Protein AF-A0AAN6MUT6-F1 (afdb_monomer_lite)

Organism: NCBI:txid303347

Secondary structure (DSSP, 8-state):
-EEEEEETTEEEEEEEPPPP----BTTB---PPP------SS--S--PPPGGGEEEEEEE--GGGHHHHHHHHHTT---TTT-EEEEEEEPP-PPPP-----EEPTT--GGGTHHHHHTTT-SS--TTEEPPP---

Foldseek 3Di:
DKDFDDDPNHTQDIDDDDDLDPDADVPHDDPDDDDDDDDGPDPPPDPDDPPVQKAQLAWAFPPVCGVLQRQCSVQRNRDPDGIGRPDIDGHDPAAAFPVFAWDFDPPDDPVVVSLRVQRGHDPDRPPRTDGPDPDD

Radius of gyration: 25.27 Å; chains: 1; bounding box: 51×37×73 Å

Sequence (136 aa):
MTVTVSRRGASVVSLTGMKISTACVNGLENWNAWVSFKNTSGAASATATSMDDLVCTNGTSITTFSGLCAFTCNFGYCTLGAYICTRMGKQVTKPKSLNIDRYPAAGLNDNYDGCVHSTATSVTAPTACARPSRRP

Structure (mmCIF, N/CA/C/O backbone):
data_AF-A0AAN6MUT6-F1
#
_entry.id   AF-A0AAN6MUT6-F1
#
loop_
_atom_site.group_PDB
_atom_site.id
_atom_site.type_symbol
_atom_site.label_atom_id
_atom_site.label_alt_id
_atom_site.label_comp_id
_atom_site.label_asym_id
_atom_site.label_entity_id
_atom_site.label_seq_id
_atom_site.pdbx_PDB_ins_code
_atom_site.Cartn_x
_atom_site.Cartn_y
_atom_site.Cartn_z
_atom_site.occupancy
_atom_site.B_iso_or_equiv
_atom_site.auth_seq_id
_atom_site.auth_comp_id
_atom_site.auth_asym_id
_atom_site.auth_atom_id
_atom_site.pdbx_PDB_model_num
ATOM 1 N N . MET A 1 1 ? -15.721 3.230 29.124 1.00 75.69 1 MET A N 1
ATOM 2 C CA . MET A 1 1 ? -14.518 3.460 28.292 1.00 75.69 1 MET A CA 1
ATOM 3 C C . MET A 1 1 ? -14.884 4.475 27.228 1.00 75.69 1 MET A C 1
ATOM 5 O O . MET A 1 1 ? -15.960 4.341 26.665 1.00 75.69 1 MET A O 1
ATOM 9 N N . THR A 1 2 ? -14.049 5.476 26.963 1.00 88.00 2 THR A N 1
ATOM 10 C CA . THR A 1 2 ? -14.311 6.470 25.909 1.00 88.00 2 THR A CA 1
ATOM 11 C C . THR A 1 2 ? -13.205 6.393 24.874 1.00 88.00 2 THR A C 1
ATOM 13 O O . THR A 1 2 ? -12.030 6.405 25.227 1.00 88.00 2 THR A O 1
ATOM 16 N N . VAL A 1 3 ? -13.592 6.293 23.606 1.00 87.44 3 VAL A N 1
ATOM 17 C CA . VAL A 1 3 ? -12.685 6.318 22.462 1.00 87.44 3 VAL A CA 1
ATOM 18 C C . VAL A 1 3 ? -12.819 7.681 21.804 1.00 87.44 3 VAL A C 1
ATOM 20 O O . VAL A 1 3 ? -13.913 8.090 21.413 1.00 87.44 3 VAL A O 1
ATOM 23 N N . THR A 1 4 ? -11.700 8.389 21.695 1.00 89.88 4 THR A N 1
ATOM 24 C CA . THR A 1 4 ? -11.640 9.709 21.069 1.00 89.88 4 THR A CA 1
ATOM 25 C C . THR A 1 4 ? -10.629 9.676 19.937 1.00 89.88 4 THR A C 1
ATOM 27 O O . THR A 1 4 ? -9.476 9.305 20.139 1.00 89.88 4 THR A O 1
ATOM 30 N N . VAL A 1 5 ? -11.064 10.093 18.752 1.00 87.06 5 VAL A N 1
ATOM 31 C CA . VAL A 1 5 ? -10.204 10.298 17.589 1.00 87.06 5 VAL A CA 1
ATOM 32 C C . VAL A 1 5 ? -9.934 11.792 17.472 1.00 87.06 5 VAL A C 1
ATOM 34 O O . VAL A 1 5 ? -10.869 12.592 17.393 1.00 87.06 5 VAL A O 1
ATOM 37 N N . SER A 1 6 ? -8.659 12.175 17.454 1.00 87.69 6 SER A N 1
ATOM 38 C CA . SER A 1 6 ? -8.228 13.562 17.295 1.00 87.69 6 SER A CA 1
ATOM 39 C C . SER A 1 6 ? -7.449 13.766 15.995 1.00 87.69 6 SER A C 1
ATOM 41 O O . SER A 1 6 ? -6.784 12.866 15.484 1.00 87.69 6 SER A O 1
ATOM 43 N N . ARG A 1 7 ? -7.539 14.973 15.433 1.00 80.44 7 ARG A N 1
ATOM 44 C CA . ARG A 1 7 ? -6.782 15.407 14.254 1.00 80.44 7 ARG A CA 1
ATOM 45 C C . ARG A 1 7 ? -6.296 16.825 14.500 1.00 80.44 7 ARG A C 1
ATOM 47 O O . ARG A 1 7 ? -7.094 17.702 14.810 1.00 80.44 7 ARG A O 1
ATOM 54 N N . ARG A 1 8 ? -4.985 17.052 14.351 1.00 82.81 8 ARG A N 1
ATOM 55 C CA . ARG A 1 8 ? -4.338 18.356 14.621 1.00 82.81 8 ARG A CA 1
ATOM 56 C C . ARG A 1 8 ? -4.652 18.902 16.026 1.00 82.81 8 ARG A C 1
ATOM 58 O O . ARG A 1 8 ? -4.896 20.088 16.190 1.00 82.81 8 ARG A O 1
ATOM 65 N N . GLY A 1 9 ? -4.704 18.021 17.025 1.00 82.00 9 GLY A N 1
ATOM 66 C CA . GLY A 1 9 ? -4.999 18.392 18.414 1.00 82.00 9 GLY A CA 1
ATOM 67 C C . GLY A 1 9 ? -6.479 18.653 18.728 1.00 82.00 9 GLY A C 1
ATOM 68 O O . GLY A 1 9 ? -6.831 18.715 19.899 1.00 82.00 9 GLY A O 1
ATOM 69 N N . ALA A 1 10 ? -7.363 18.730 17.727 1.00 81.19 10 ALA A N 1
ATOM 70 C CA . ALA A 1 10 ? -8.804 18.851 17.935 1.00 81.19 10 ALA A CA 1
ATOM 71 C C . ALA A 1 10 ? -9.477 17.471 17.979 1.00 81.19 10 ALA A C 1
ATOM 73 O O . ALA A 1 10 ? -9.160 16.591 17.174 1.00 81.19 10 ALA A O 1
ATOM 74 N N . SER A 1 11 ? -10.424 17.278 18.901 1.00 84.81 11 SER A N 1
ATOM 75 C CA . SER A 1 11 ? -11.274 16.082 18.939 1.00 84.81 11 SER A CA 1
ATOM 76 C C . SER A 1 11 ? -12.230 16.092 17.744 1.00 84.81 11 SER A C 1
ATOM 78 O O . SER A 1 11 ? -13.028 17.014 17.595 1.00 84.81 11 SER A O 1
ATOM 80 N N . VAL A 1 12 ? -12.125 15.087 16.873 1.00 86.06 12 VAL A N 1
ATOM 81 C CA . VAL A 1 12 ? -12.919 14.968 15.636 1.00 86.06 12 VAL A CA 1
ATOM 82 C C . VAL A 1 12 ? -14.191 14.173 15.885 1.00 86.06 12 VAL A C 1
ATOM 84 O O . VAL A 1 12 ? -15.257 14.496 15.361 1.00 86.06 12 VAL A O 1
ATOM 87 N N . VAL A 1 13 ? -14.071 13.117 16.686 1.00 89.06 13 VAL A N 1
ATOM 88 C CA . VAL A 1 13 ? -15.187 12.300 17.137 1.00 89.06 13 VAL A CA 1
ATOM 89 C C . VAL A 1 13 ? -14.822 11.656 18.468 1.00 89.06 13 VAL A C 1
ATOM 91 O O . VAL A 1 13 ? -13.708 11.178 18.665 1.00 89.06 13 VAL A O 1
ATOM 94 N N . SER A 1 14 ? -15.770 11.654 19.397 1.00 89.94 14 SER A N 1
ATOM 95 C CA . SER A 1 14 ? -15.643 10.963 20.676 1.00 89.94 14 SER A CA 1
ATOM 96 C C . SER A 1 14 ? -16.896 10.148 20.928 1.00 89.94 14 SER A C 1
ATOM 98 O O . SER A 1 14 ? -18.012 10.624 20.682 1.00 89.94 14 SER A O 1
ATOM 100 N N . LEU A 1 15 ? -16.706 8.917 21.376 1.00 90.12 15 LEU A N 1
ATOM 101 C CA . LEU A 1 15 ? -17.765 7.967 21.636 1.00 90.12 15 LEU A CA 1
ATOM 102 C C . LEU A 1 15 ? -17.462 7.232 22.942 1.00 90.12 15 LEU A C 1
ATOM 104 O O . LEU A 1 15 ? -16.362 6.734 23.175 1.00 90.12 15 LEU A O 1
ATOM 108 N N . THR A 1 16 ? -18.464 7.192 23.809 1.00 91.12 16 THR A N 1
ATOM 109 C CA . THR A 1 16 ? -18.390 6.513 25.097 1.00 91.12 16 THR A CA 1
ATOM 110 C C . THR A 1 16 ? -19.064 5.162 24.964 1.00 91.12 16 THR A C 1
ATOM 112 O O . THR A 1 16 ? -20.241 5.084 24.622 1.00 91.12 16 THR A O 1
ATOM 115 N N . GLY A 1 17 ? -18.303 4.105 25.222 1.00 86.12 17 GLY A N 1
ATOM 116 C CA . GLY A 1 17 ? -18.821 2.751 25.274 1.00 86.12 17 GLY A CA 1
ATOM 117 C C . GLY A 1 17 ? -19.552 2.429 26.558 1.00 86.12 17 GLY A C 1
ATOM 118 O O . GLY A 1 17 ? -19.375 3.095 27.585 1.00 86.12 17 GLY A O 1
ATOM 119 N N . MET A 1 18 ? -20.372 1.380 26.479 1.00 80.94 18 MET A N 1
ATOM 120 C CA . MET A 1 18 ? -21.081 0.846 27.636 1.00 80.94 18 MET A CA 1
ATOM 121 C C . MET A 1 18 ? -20.079 0.467 28.728 1.00 80.94 18 MET A C 1
ATOM 123 O O . MET A 1 18 ? -18.942 0.067 28.457 1.00 80.94 18 MET A O 1
ATOM 127 N N . LYS A 1 19 ? -20.485 0.630 29.987 1.00 78.62 19 LYS A N 1
ATOM 128 C CA . LYS A 1 19 ? -19.695 0.118 31.106 1.00 78.62 19 LYS A CA 1
ATOM 129 C C . LYS A 1 19 ? -19.760 -1.406 31.075 1.00 78.62 19 LYS A C 1
ATOM 131 O O . LYS A 1 19 ? -20.841 -1.964 30.905 1.00 78.62 19 LYS A O 1
ATOM 136 N N . ILE A 1 20 ? -18.610 -2.053 31.256 1.00 75.62 20 ILE A N 1
ATOM 137 C CA . ILE A 1 20 ? -18.578 -3.483 31.562 1.00 75.62 20 ILE A CA 1
ATOM 138 C C . ILE A 1 20 ? -19.333 -3.650 32.882 1.00 75.62 20 ILE A C 1
ATOM 140 O O . ILE A 1 20 ? -19.028 -2.972 33.864 1.00 75.62 20 ILE A O 1
ATOM 144 N N . SER A 1 21 ? -20.368 -4.479 32.853 1.00 76.25 21 SER A N 1
ATOM 145 C CA . SER A 1 21 ? -21.231 -4.761 33.992 1.00 76.25 21 SER A CA 1
ATOM 146 C C . SER A 1 21 ? -20.875 -6.132 34.544 1.00 76.25 21 SER A C 1
ATOM 148 O O . SER A 1 21 ? -20.681 -7.066 33.775 1.00 76.25 21 SER A O 1
ATOM 150 N N . THR A 1 22 ? -20.834 -6.257 35.866 1.00 77.62 22 THR A N 1
ATOM 151 C CA . THR A 1 22 ? -20.790 -7.553 36.559 1.00 77.62 22 THR A CA 1
ATOM 152 C C . THR A 1 22 ? -22.194 -8.095 36.850 1.00 77.62 22 THR A C 1
ATOM 154 O O . THR A 1 22 ? -22.344 -9.153 37.453 1.00 77.62 22 THR A O 1
ATOM 157 N N . ALA A 1 23 ? -23.244 -7.366 36.454 1.00 77.19 23 ALA A N 1
ATOM 158 C CA . ALA A 1 23 ? -24.619 -7.797 36.645 1.00 77.19 23 ALA A CA 1
ATOM 159 C C . ALA A 1 23 ? -24.986 -8.884 35.628 1.00 77.19 23 ALA A C 1
ATOM 161 O O . ALA A 1 23 ? -25.006 -8.639 34.421 1.00 77.19 23 ALA A O 1
ATOM 162 N N . CYS A 1 24 ? -25.328 -10.060 36.146 1.00 83.44 24 CYS A N 1
ATOM 163 C CA . CYS A 1 24 ? -25.841 -11.185 35.377 1.00 83.44 24 CYS A CA 1
ATOM 164 C C . CYS A 1 24 ? -27.370 -11.117 35.367 1.00 83.44 24 CYS A C 1
ATOM 166 O O . CYS A 1 24 ? -28.013 -11.385 36.386 1.00 83.44 24 CYS A O 1
ATOM 168 N N . VAL A 1 25 ? -27.979 -10.755 34.239 1.00 81.44 25 VAL A N 1
ATOM 169 C CA . VAL A 1 25 ? -29.446 -10.761 34.133 1.00 81.44 25 VAL A CA 1
ATOM 170 C C . VAL A 1 25 ? -29.896 -12.216 34.030 1.00 81.44 25 VAL A C 1
ATOM 172 O O . VAL A 1 25 ? -29.459 -12.934 33.135 1.00 81.44 25 VAL A O 1
ATOM 175 N N . ASN A 1 26 ? -30.735 -12.669 34.965 1.00 87.62 26 ASN A N 1
ATOM 176 C CA . ASN A 1 26 ? -31.173 -14.069 35.073 1.00 87.62 26 ASN A CA 1
ATOM 177 C C . ASN A 1 26 ? -30.014 -15.084 35.160 1.00 87.62 26 ASN A C 1
ATOM 179 O O . ASN A 1 26 ? -30.132 -16.203 34.669 1.00 87.62 26 ASN A O 1
ATOM 183 N N . GLY A 1 27 ? -28.881 -14.692 3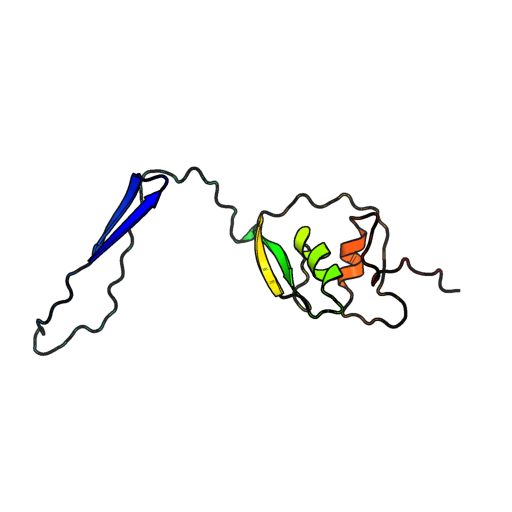5.755 1.00 87.50 27 GLY A N 1
ATOM 184 C CA . GLY A 1 27 ? -27.706 -15.562 35.881 1.00 87.50 27 GLY A CA 1
ATOM 185 C C . GLY A 1 27 ? -26.914 -15.760 34.583 1.00 87.50 27 GLY A C 1
ATOM 186 O O . GLY A 1 27 ? -26.035 -16.614 34.544 1.00 87.50 27 GLY A O 1
ATOM 187 N N . LEU A 1 28 ? -27.203 -14.981 33.534 1.00 81.25 28 LEU A N 1
ATOM 188 C CA . LEU A 1 28 ? -26.484 -15.031 32.264 1.00 81.25 28 LEU A CA 1
ATOM 189 C C . LEU A 1 28 ? -25.548 -13.830 32.120 1.00 81.25 28 LEU A C 1
ATOM 191 O O . LEU A 1 28 ? -25.958 -12.672 32.244 1.00 81.25 28 LEU A O 1
ATOM 195 N N . GLU A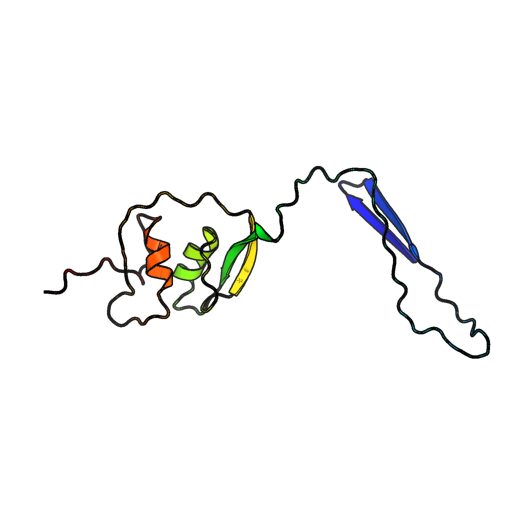 1 29 ? -24.289 -14.125 31.816 1.00 79.69 29 GLU A N 1
ATOM 196 C CA . GLU A 1 29 ? -23.278 -13.136 31.462 1.00 79.69 29 GLU A CA 1
ATOM 197 C C . GLU A 1 29 ? -23.291 -12.886 29.952 1.00 79.69 29 GLU A C 1
ATOM 199 O O . GLU A 1 29 ? -23.279 -13.815 29.142 1.00 79.69 29 GLU A O 1
ATOM 204 N N . ASN A 1 30 ? -23.310 -11.612 29.558 1.00 76.50 30 ASN A N 1
ATOM 205 C CA . ASN A 1 30 ? -23.217 -11.225 28.156 1.00 76.50 30 ASN A CA 1
ATOM 206 C C . ASN A 1 30 ? -21.746 -11.051 27.755 1.00 76.50 30 ASN A C 1
ATOM 208 O O . ASN A 1 30 ? -21.155 -9.997 27.988 1.00 76.50 30 ASN A O 1
ATOM 212 N N . TRP A 1 31 ? -21.188 -12.076 27.114 1.00 80.94 31 TRP A N 1
ATOM 213 C CA . TRP A 1 31 ? -19.826 -12.082 26.568 1.00 80.94 31 TRP A CA 1
ATOM 214 C C . TRP A 1 31 ? -19.715 -11.461 25.169 1.00 80.94 31 TRP A C 1
ATOM 216 O O . TRP A 1 31 ? -18.647 -11.499 24.555 1.00 80.94 31 TRP A O 1
ATOM 226 N N . ASN A 1 32 ? -20.799 -10.894 24.632 1.00 81.25 32 ASN A N 1
ATOM 227 C CA . ASN A 1 32 ? -20.767 -10.323 23.294 1.00 81.25 32 ASN A CA 1
ATOM 228 C C . ASN A 1 32 ? -19.899 -9.065 23.263 1.00 81.25 32 ASN A C 1
ATOM 230 O O . ASN A 1 32 ? -20.000 -8.181 24.119 1.00 81.25 32 ASN A O 1
ATOM 234 N N . ALA A 1 33 ? -19.085 -8.955 22.215 1.00 83.56 33 ALA A N 1
ATOM 235 C CA . ALA A 1 33 ? -18.328 -7.747 21.955 1.00 83.56 33 ALA A CA 1
ATOM 236 C C . ALA A 1 33 ? -19.287 -6.572 21.734 1.00 83.56 33 ALA A C 1
ATOM 238 O O . ALA A 1 33 ? -20.196 -6.625 20.903 1.00 83.56 33 ALA A O 1
ATOM 239 N N . TRP A 1 34 ? -19.065 -5.485 22.464 1.00 83.25 34 TRP A N 1
ATOM 240 C CA . TRP A 1 34 ? -19.770 -4.246 22.196 1.00 83.25 34 TRP A CA 1
ATOM 241 C C . TRP A 1 34 ? -19.153 -3.548 20.982 1.00 83.25 34 TRP A C 1
ATOM 243 O O . TRP A 1 34 ? -17.961 -3.236 20.980 1.00 83.25 34 TRP A O 1
ATOM 253 N N . VAL A 1 35 ? -19.976 -3.274 19.970 1.00 86.81 35 VAL A N 1
ATOM 254 C CA . VAL A 1 35 ? -19.580 -2.551 18.757 1.00 86.81 35 VAL A CA 1
ATOM 255 C C . VAL A 1 35 ? -20.354 -1.246 18.645 1.00 86.81 35 VAL A C 1
ATOM 257 O O . VAL A 1 35 ? -21.537 -1.169 18.973 1.00 86.81 35 VAL A O 1
ATOM 260 N N . SER A 1 36 ? -19.687 -0.199 18.173 1.00 84.19 36 SER A N 1
ATOM 261 C CA . SER A 1 36 ? -20.336 1.075 17.884 1.00 84.19 36 SER A CA 1
ATOM 262 C C . SER A 1 36 ? -19.594 1.834 16.796 1.00 84.19 36 SER A C 1
ATOM 264 O O . SER A 1 36 ? -18.411 1.600 16.547 1.00 84.19 36 SER A O 1
ATOM 266 N N . PHE A 1 37 ? -20.300 2.765 16.167 1.00 86.44 37 PHE A N 1
ATOM 267 C CA . PHE A 1 37 ? -19.743 3.684 15.191 1.00 86.44 37 PHE A CA 1
ATOM 268 C C . PHE A 1 37 ? -20.258 5.093 15.481 1.00 86.44 37 PHE A C 1
ATOM 270 O O . PHE A 1 37 ? -21.351 5.279 16.018 1.00 86.44 37 PHE A O 1
ATOM 277 N N . LYS A 1 38 ? -19.463 6.105 15.133 1.00 87.25 38 LYS A N 1
ATOM 278 C CA . LYS A 1 38 ? -19.888 7.502 15.181 1.00 87.25 38 LYS A CA 1
ATOM 279 C C . LYS A 1 38 ? -19.256 8.248 14.018 1.00 87.25 38 LYS A C 1
ATOM 281 O O . LYS A 1 38 ? -18.037 8.259 13.876 1.00 87.25 38 LYS A O 1
ATOM 286 N N . ASN A 1 39 ? -20.099 8.879 13.210 1.00 83.12 39 ASN A N 1
ATOM 287 C CA . ASN A 1 39 ? -19.660 9.733 12.115 1.00 83.12 39 ASN A CA 1
ATOM 288 C C . ASN A 1 39 ? -19.406 11.152 12.638 1.00 83.12 39 ASN A C 1
ATOM 290 O O . ASN A 1 39 ? -20.065 11.608 13.574 1.00 83.12 39 ASN A O 1
ATOM 294 N N . THR A 1 40 ? -18.454 11.855 12.034 1.00 79.88 40 THR A N 1
ATOM 295 C CA . THR A 1 40 ? -18.250 13.293 12.251 1.00 79.88 40 THR A CA 1
ATOM 296 C C . THR A 1 40 ? -18.882 14.066 11.093 1.00 79.88 40 THR A C 1
ATOM 298 O O . THR A 1 40 ? -18.857 13.601 9.956 1.00 79.88 40 THR A O 1
ATOM 301 N N . SER A 1 41 ? -19.480 15.225 11.372 1.00 69.50 41 SER A N 1
ATOM 302 C CA . SER A 1 41 ? -20.073 16.104 10.352 1.00 69.50 41 SER A CA 1
ATOM 303 C C . SER A 1 41 ? -19.024 16.917 9.590 1.00 69.50 41 SER A C 1
ATOM 305 O O . SER A 1 41 ? -19.312 17.464 8.528 1.00 69.50 41 SER A O 1
ATOM 307 N N . GLY A 1 42 ? -17.795 16.991 10.110 1.00 65.75 42 GLY A N 1
ATOM 308 C CA . GLY A 1 42 ? -16.675 17.582 9.398 1.00 65.75 42 GLY A CA 1
ATOM 309 C C . GLY A 1 42 ? -16.164 16.609 8.348 1.00 65.75 42 GLY A C 1
ATOM 310 O O . GLY A 1 42 ? -15.540 15.606 8.697 1.00 65.75 42 GLY A O 1
ATOM 311 N N . ALA A 1 43 ? -16.380 16.914 7.067 1.00 59.38 43 ALA A N 1
ATOM 312 C CA . ALA A 1 43 ? -15.678 16.219 6.000 1.00 59.38 43 ALA A CA 1
ATOM 313 C C . ALA A 1 43 ? -14.176 16.287 6.305 1.00 59.38 43 ALA A C 1
ATOM 315 O O . ALA A 1 43 ? -13.588 17.369 6.408 1.00 59.38 43 ALA A O 1
ATOM 316 N N . ALA A 1 44 ? -13.533 15.131 6.466 1.00 61.38 44 ALA A N 1
ATOM 317 C CA . ALA A 1 44 ? -12.099 15.085 6.288 1.00 61.38 44 ALA A CA 1
ATOM 318 C C . ALA A 1 44 ? -11.850 15.656 4.887 1.00 61.38 44 ALA A C 1
ATOM 320 O O . ALA A 1 44 ? -12.288 15.060 3.909 1.00 61.38 44 ALA A O 1
ATOM 321 N N . SER A 1 45 ? -11.203 16.824 4.787 1.00 59.59 45 SER A N 1
ATOM 322 C CA . SER A 1 45 ? -10.723 17.363 3.508 1.00 59.59 45 SER A CA 1
ATOM 323 C C . SER A 1 45 ? -9.559 16.492 3.039 1.00 59.59 45 SER A C 1
ATOM 325 O O . SER A 1 45 ? -8.379 16.800 3.185 1.00 59.59 45 SER A O 1
ATOM 327 N N . ALA A 1 46 ? -9.914 15.279 2.663 1.00 62.31 46 ALA A N 1
ATOM 328 C CA . ALA A 1 46 ? -9.083 14.253 2.106 1.00 62.31 46 ALA A CA 1
ATOM 329 C C . ALA A 1 46 ? -10.017 13.556 1.131 1.00 62.31 46 ALA A C 1
ATOM 331 O O . ALA A 1 46 ? -10.894 12.795 1.535 1.00 62.31 46 ALA A O 1
ATOM 332 N N . THR A 1 47 ? -9.863 13.870 -0.149 1.00 66.94 47 THR A N 1
ATOM 333 C CA . THR A 1 47 ? -10.447 13.055 -1.206 1.00 66.94 47 THR A CA 1
ATOM 334 C C . THR A 1 47 ? -9.785 11.690 -1.098 1.00 66.94 47 THR A C 1
ATOM 336 O O . THR A 1 47 ? -8.648 11.505 -1.538 1.00 66.94 47 THR A O 1
ATOM 339 N N . ALA A 1 48 ? -10.449 10.762 -0.413 1.00 68.38 48 ALA A N 1
ATOM 340 C CA . ALA A 1 48 ? -10.003 9.386 -0.367 1.00 68.38 48 ALA A CA 1
ATOM 341 C C . ALA A 1 48 ? -10.006 8.864 -1.806 1.00 68.38 48 ALA A C 1
ATOM 343 O O . ALA A 1 48 ? -10.973 9.043 -2.543 1.00 68.38 48 ALA A O 1
ATOM 344 N N . THR A 1 49 ? -8.883 8.291 -2.226 1.00 78.75 49 THR A N 1
ATOM 345 C CA . THR A 1 49 ? -8.832 7.548 -3.487 1.00 78.75 49 THR A CA 1
ATOM 346 C C . THR A 1 49 ? -9.707 6.311 -3.312 1.00 78.75 49 THR A C 1
ATOM 348 O O . THR A 1 49 ? -9.654 5.703 -2.239 1.00 78.75 49 THR A O 1
ATOM 351 N N . SER A 1 50 ? -10.532 5.977 -4.311 1.00 83.75 50 SER A N 1
ATOM 352 C CA . SER A 1 50 ? -11.323 4.745 -4.257 1.00 83.75 50 SER A CA 1
ATOM 353 C C . SER A 1 50 ? -10.386 3.569 -4.012 1.00 83.75 50 SER A C 1
ATOM 355 O O . SER A 1 50 ? -9.265 3.562 -4.521 1.00 83.75 50 SER A O 1
ATOM 357 N N . MET A 1 51 ? -10.832 2.573 -3.250 1.00 81.81 51 MET A N 1
ATOM 358 C CA . MET A 1 51 ? -10.046 1.352 -3.057 1.00 81.81 51 MET A CA 1
ATOM 359 C C . MET A 1 51 ? -9.730 0.682 -4.403 1.00 81.81 51 MET A C 1
ATOM 361 O O . MET A 1 51 ? -8.638 0.147 -4.558 1.00 81.81 51 MET A O 1
ATOM 365 N N . ASP A 1 52 ? -10.631 0.809 -5.382 1.00 85.19 52 ASP A N 1
ATOM 366 C CA . ASP A 1 52 ? -10.462 0.286 -6.745 1.00 85.19 52 ASP A CA 1
ATOM 367 C C . ASP A 1 52 ? -9.367 1.016 -7.546 1.00 85.19 52 ASP A C 1
ATOM 369 O O . ASP A 1 52 ? -8.798 0.457 -8.479 1.00 85.19 52 ASP A O 1
ATOM 373 N N . ASP A 1 53 ? -9.036 2.254 -7.162 1.00 86.31 53 ASP A N 1
ATOM 374 C CA . ASP A 1 53 ? -8.010 3.082 -7.811 1.00 86.31 53 ASP A CA 1
ATOM 375 C C . ASP A 1 53 ? -6.626 2.941 -7.146 1.00 86.31 53 ASP A C 1
ATOM 377 O O . ASP A 1 53 ? -5.644 3.571 -7.572 1.00 86.31 53 ASP A O 1
ATOM 381 N N . LEU A 1 54 ? -6.535 2.170 -6.056 1.00 89.62 54 LEU A N 1
ATOM 382 C CA . LEU A 1 54 ? -5.280 1.934 -5.358 1.00 89.62 54 LEU A CA 1
ATOM 383 C C . LEU A 1 54 ? -4.476 0.849 -6.067 1.00 89.62 54 LEU A C 1
ATOM 385 O O . LEU A 1 54 ? -4.927 -0.274 -6.270 1.00 89.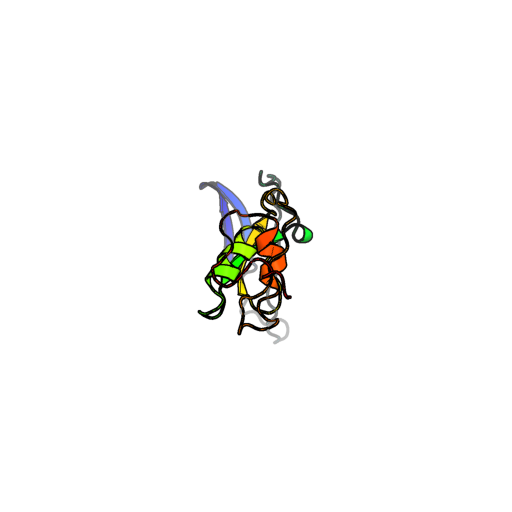62 54 LEU A O 1
ATOM 389 N N . VAL A 1 55 ? -3.221 1.169 -6.351 1.00 90.44 55 VAL A N 1
ATOM 390 C CA . VAL A 1 55 ? -2.244 0.233 -6.900 1.00 90.44 55 VAL A CA 1
ATOM 391 C C . VAL A 1 55 ? -1.100 0.035 -5.925 1.00 90.44 55 VAL A C 1
ATOM 393 O O . VAL A 1 55 ? -0.845 0.859 -5.039 1.00 90.44 55 VAL A O 1
ATOM 396 N N . CYS A 1 56 ? -0.372 -1.061 -6.103 1.00 90.31 56 CYS A N 1
ATOM 397 C CA . CYS A 1 56 ? 0.858 -1.252 -5.366 1.00 90.31 56 CYS A CA 1
ATOM 398 C C . CYS A 1 56 ? 1.910 -0.250 -5.851 1.00 90.31 56 CYS A C 1
ATOM 400 O O . CYS A 1 56 ? 2.288 -0.287 -7.017 1.00 90.31 56 CYS A O 1
ATOM 402 N N . THR A 1 57 ? 2.363 0.630 -4.955 1.00 91.12 57 THR A N 1
ATOM 403 C CA . THR A 1 57 ? 3.358 1.691 -5.223 1.00 91.12 57 THR A CA 1
ATOM 404 C C . THR A 1 57 ? 4.742 1.367 -4.662 1.00 91.12 57 THR A C 1
ATOM 406 O O . THR A 1 57 ? 5.713 2.068 -4.930 1.00 91.12 57 THR A O 1
ATOM 409 N N . ASN A 1 58 ? 4.846 0.329 -3.834 1.00 90.19 58 ASN A N 1
ATOM 410 C CA . ASN A 1 58 ? 6.110 -0.185 -3.332 1.00 90.19 58 ASN A CA 1
ATOM 411 C C . ASN A 1 58 ? 5.950 -1.671 -3.031 1.00 90.19 58 ASN A C 1
ATOM 413 O O . ASN A 1 58 ? 4.931 -2.085 -2.472 1.00 90.19 58 ASN A O 1
ATOM 417 N N . GLY A 1 59 ? 6.952 -2.454 -3.401 1.00 88.88 59 GLY A N 1
ATOM 418 C CA . GLY A 1 59 ? 6.955 -3.884 -3.181 1.00 88.88 59 GLY A CA 1
ATOM 419 C C . GLY A 1 59 ? 8.361 -4.405 -2.960 1.00 88.88 59 GLY A C 1
ATOM 420 O O . GLY A 1 59 ? 9.353 -3.732 -3.241 1.00 88.88 59 GLY A O 1
ATOM 421 N N . THR A 1 60 ? 8.419 -5.620 -2.439 1.00 89.62 60 THR A N 1
ATOM 422 C CA . THR A 1 60 ? 9.646 -6.386 -2.271 1.00 89.62 60 THR A CA 1
ATOM 423 C C . THR A 1 60 ? 9.527 -7.737 -2.963 1.00 89.62 60 THR A C 1
ATOM 425 O O . THR A 1 60 ? 8.433 -8.213 -3.263 1.00 89.62 60 THR A O 1
ATOM 428 N N . SER A 1 61 ? 10.668 -8.357 -3.218 1.00 86.81 61 SER A N 1
ATOM 429 C CA . SER A 1 61 ? 10.775 -9.664 -3.851 1.00 86.81 61 SER A CA 1
ATOM 430 C C . SER A 1 61 ? 12.013 -10.385 -3.335 1.00 86.81 61 SER A C 1
ATOM 432 O O . SER A 1 61 ? 12.863 -9.777 -2.678 1.00 86.81 61 SER A O 1
ATOM 434 N N . ILE A 1 62 ? 12.159 -11.664 -3.682 1.00 84.12 62 ILE A N 1
ATOM 435 C CA . ILE A 1 62 ? 13.431 -12.368 -3.507 1.00 84.12 62 ILE A CA 1
ATOM 436 C C . ILE A 1 62 ? 14.564 -11.591 -4.205 1.00 84.12 62 ILE A C 1
ATOM 438 O O . ILE A 1 62 ? 14.344 -10.874 -5.187 1.00 84.12 62 ILE A O 1
ATOM 442 N N . THR A 1 63 ? 15.784 -11.720 -3.685 1.00 79.12 63 THR A N 1
ATOM 443 C CA . THR A 1 63 ? 16.935 -10.859 -4.012 1.00 79.12 63 THR A CA 1
ATOM 444 C C . THR A 1 63 ? 17.184 -10.691 -5.514 1.00 79.12 63 THR A C 1
ATOM 446 O O . THR A 1 63 ? 17.403 -9.566 -5.965 1.00 79.12 63 THR A O 1
ATOM 449 N N . THR A 1 64 ? 17.056 -11.761 -6.300 1.00 76.44 64 THR A N 1
ATOM 450 C CA . THR A 1 64 ? 17.245 -11.779 -7.764 1.00 76.44 64 THR A CA 1
ATOM 451 C C . THR A 1 64 ? 16.223 -10.958 -8.559 1.00 76.44 64 THR A C 1
ATOM 453 O O . THR A 1 64 ? 16.481 -10.615 -9.712 1.00 76.44 64 THR A O 1
ATOM 456 N N . PHE A 1 65 ? 15.090 -10.600 -7.951 1.00 77.62 65 PHE A N 1
ATOM 457 C CA . PHE A 1 65 ? 14.005 -9.824 -8.562 1.00 77.62 65 PHE A CA 1
ATOM 458 C C . PHE A 1 65 ? 13.773 -8.472 -7.876 1.00 77.62 65 PHE A C 1
ATOM 460 O O . PHE A 1 65 ? 12.918 -7.704 -8.312 1.00 77.62 65 PHE A O 1
ATOM 467 N N . SER A 1 66 ? 14.522 -8.164 -6.815 1.00 82.19 66 SER A N 1
ATOM 468 C CA . SER A 1 66 ? 14.362 -6.953 -5.997 1.00 82.19 66 SER A CA 1
ATOM 469 C C . SER A 1 66 ? 14.363 -5.659 -6.820 1.00 82.19 66 SER A C 1
ATOM 471 O O . SER A 1 66 ? 13.472 -4.829 -6.658 1.00 82.19 66 SER A O 1
ATOM 473 N N . GLY A 1 67 ? 15.302 -5.512 -7.759 1.00 80.88 67 GLY A N 1
ATOM 474 C CA . GLY A 1 67 ? 15.388 -4.331 -8.623 1.00 80.88 67 GLY A CA 1
ATOM 475 C C . GLY A 1 67 ? 14.212 -4.197 -9.597 1.00 80.88 67 GLY A C 1
ATOM 476 O O . GLY A 1 67 ? 13.683 -3.102 -9.778 1.00 80.88 67 GLY A O 1
ATOM 477 N N . LEU A 1 68 ? 13.761 -5.310 -10.188 1.00 81.00 68 LEU A N 1
ATOM 478 C CA . LEU A 1 68 ? 12.604 -5.322 -11.090 1.00 81.00 68 LEU A CA 1
ATOM 479 C C . LEU A 1 68 ? 11.299 -5.051 -10.325 1.00 81.00 68 LEU A C 1
ATOM 481 O O . LEU A 1 68 ? 10.450 -4.296 -10.796 1.00 81.00 68 LEU A O 1
ATOM 485 N N . CYS A 1 69 ? 11.175 -5.603 -9.120 1.00 85.19 69 CYS A N 1
ATOM 486 C CA . CYS A 1 69 ? 10.066 -5.355 -8.208 1.00 85.19 69 CYS A CA 1
ATOM 487 C C . CYS A 1 69 ? 9.994 -3.878 -7.802 1.00 85.19 69 CYS A C 1
ATOM 489 O O . CYS A 1 69 ? 8.976 -3.224 -8.017 1.00 85.19 69 CYS A O 1
ATOM 491 N N . ALA A 1 70 ? 11.098 -3.317 -7.299 1.00 84.50 70 ALA A N 1
ATOM 492 C CA . ALA A 1 70 ? 11.159 -1.914 -6.903 1.00 84.50 70 ALA A CA 1
ATOM 493 C C . ALA A 1 70 ? 10.778 -0.986 -8.066 1.00 84.50 70 ALA A C 1
ATOM 495 O O . ALA A 1 70 ? 10.006 -0.048 -7.877 1.00 84.50 70 ALA A O 1
ATOM 496 N N . PHE A 1 71 ? 11.257 -1.280 -9.278 1.00 82.56 71 PHE A N 1
ATOM 497 C CA . PHE A 1 71 ? 10.920 -0.505 -10.467 1.00 82.56 71 PHE A CA 1
ATOM 498 C C . PHE A 1 71 ? 9.431 -0.605 -10.836 1.00 82.56 71 PHE A C 1
ATOM 500 O O . PHE A 1 71 ? 8.746 0.411 -10.935 1.00 82.56 71 PHE A O 1
ATOM 507 N N . THR A 1 72 ? 8.917 -1.820 -11.043 1.00 83.94 72 THR A N 1
ATOM 508 C CA . THR A 1 72 ? 7.545 -2.048 -11.534 1.00 83.94 72 THR A CA 1
ATOM 509 C C . THR A 1 72 ? 6.497 -1.576 -10.531 1.00 83.94 72 THR A C 1
ATOM 511 O O . THR A 1 72 ? 5.546 -0.887 -10.910 1.00 83.94 72 THR A O 1
ATOM 514 N N . CYS A 1 73 ? 6.695 -1.863 -9.244 1.00 87.88 73 CYS A N 1
ATOM 515 C CA . CYS A 1 73 ? 5.773 -1.447 -8.196 1.00 87.88 73 CYS A CA 1
ATOM 516 C C . CYS A 1 73 ? 5.829 0.075 -7.984 1.00 87.88 73 CYS A C 1
ATOM 518 O O . CYS A 1 73 ? 4.786 0.674 -7.775 1.00 87.88 73 CYS A O 1
ATOM 520 N N . ASN A 1 74 ? 6.970 0.754 -8.163 1.00 87.12 74 ASN A N 1
ATOM 521 C CA . ASN A 1 74 ? 7.014 2.224 -8.084 1.00 87.12 74 ASN A CA 1
ATOM 522 C C . ASN A 1 74 ? 6.094 2.920 -9.108 1.00 87.12 74 ASN A C 1
ATOM 524 O O . ASN A 1 74 ? 5.629 4.030 -8.857 1.00 87.12 74 ASN A O 1
ATOM 528 N N . PHE A 1 75 ? 5.793 2.266 -10.236 1.00 85.31 75 PHE A N 1
ATOM 529 C CA . PHE A 1 75 ? 4.904 2.791 -11.278 1.00 85.31 75 PHE A CA 1
ATOM 530 C C . PHE A 1 75 ? 3.477 2.214 -11.262 1.00 85.31 75 PHE A C 1
ATOM 532 O O . PHE A 1 75 ? 2.670 2.545 -12.135 1.00 85.31 75 PHE A O 1
ATOM 539 N N . GLY A 1 76 ? 3.132 1.383 -10.274 1.00 85.94 76 GLY A N 1
ATOM 540 C CA . GLY A 1 76 ? 1.814 0.744 -10.210 1.00 85.94 76 GLY A CA 1
ATOM 541 C C . GLY A 1 76 ? 1.645 -0.461 -11.139 1.00 85.94 76 GLY A C 1
ATOM 542 O O . GLY A 1 76 ? 0.522 -0.901 -11.351 1.00 85.94 76 GLY A O 1
ATOM 543 N N . TYR A 1 77 ? 2.736 -1.005 -11.690 1.00 82.94 77 TYR A N 1
ATOM 544 C CA . TYR A 1 77 ? 2.740 -2.191 -12.563 1.00 82.94 77 TYR A CA 1
ATOM 545 C C . TYR A 1 77 ? 3.178 -3.464 -11.831 1.00 82.94 77 TYR A C 1
ATOM 547 O O . TYR A 1 77 ? 3.697 -4.392 -12.445 1.00 82.94 77 TYR A O 1
ATOM 555 N N . CYS A 1 78 ? 3.040 -3.491 -10.507 1.00 82.62 78 CYS A N 1
ATOM 556 C CA . CYS A 1 78 ? 3.453 -4.619 -9.682 1.00 82.62 78 CYS A CA 1
ATOM 557 C C . CYS A 1 78 ? 2.661 -5.870 -10.105 1.00 82.62 78 CYS A C 1
ATOM 559 O O . CYS A 1 78 ? 1.473 -5.984 -9.807 1.00 82.62 78 CYS A O 1
ATOM 561 N N . THR A 1 79 ? 3.288 -6.790 -10.836 1.00 68.94 79 THR A N 1
ATOM 562 C CA . THR A 1 79 ? 2.627 -8.021 -11.277 1.00 68.94 79 THR A CA 1
ATOM 563 C C . THR A 1 79 ? 2.420 -8.944 -10.081 1.00 68.94 79 THR A C 1
ATOM 565 O O . THR A 1 79 ? 3.369 -9.276 -9.365 1.00 68.94 79 THR A O 1
ATOM 568 N N . LEU A 1 80 ? 1.174 -9.357 -9.858 1.00 62.56 80 LEU A N 1
ATOM 569 C CA . LEU A 1 80 ? 0.812 -10.290 -8.795 1.00 62.56 80 LEU A CA 1
ATOM 570 C C . LEU A 1 80 ? 1.358 -11.678 -9.163 1.00 62.56 80 LEU A C 1
ATOM 572 O O . LEU A 1 80 ? 0.896 -12.285 -10.121 1.00 62.56 80 LEU A O 1
ATOM 576 N N . GLY A 1 81 ? 2.379 -12.153 -8.445 1.00 65.06 81 GLY A N 1
ATOM 577 C CA . GLY A 1 81 ? 2.969 -13.480 -8.674 1.00 65.06 81 GLY A CA 1
ATOM 578 C C . GLY A 1 81 ? 4.399 -13.619 -8.157 1.00 65.06 81 GLY A C 1
ATOM 579 O O . GLY A 1 81 ? 4.708 -14.579 -7.461 1.00 65.06 81 GLY A O 1
ATOM 580 N N . ALA A 1 82 ? 5.254 -12.629 -8.425 1.00 69.12 82 ALA A N 1
ATOM 581 C CA . ALA A 1 82 ? 6.650 -12.626 -7.969 1.00 69.12 82 ALA A CA 1
ATOM 582 C C . ALA A 1 82 ? 6.921 -11.620 -6.839 1.00 69.12 82 ALA A C 1
ATOM 584 O O . ALA A 1 82 ? 7.984 -11.653 -6.227 1.00 69.12 82 ALA A O 1
ATOM 585 N N . TYR A 1 83 ? 5.982 -10.711 -6.567 1.00 82.06 83 TYR A N 1
ATOM 586 C CA . TYR A 1 83 ? 6.203 -9.535 -5.727 1.00 82.06 83 TYR A CA 1
ATOM 587 C C . TYR A 1 83 ? 5.243 -9.487 -4.541 1.00 82.06 83 TYR A C 1
ATOM 589 O O . TYR A 1 83 ? 4.074 -9.855 -4.650 1.00 82.06 83 TYR A O 1
ATOM 597 N N . ILE A 1 84 ? 5.732 -8.964 -3.420 1.00 87.75 84 ILE A N 1
ATOM 598 C CA . ILE A 1 84 ? 4.952 -8.689 -2.216 1.00 87.75 84 ILE A CA 1
ATOM 599 C C . ILE A 1 84 ? 4.761 -7.184 -2.118 1.00 87.75 84 ILE A C 1
ATOM 601 O O . ILE A 1 84 ? 5.731 -6.438 -1.975 1.00 87.75 84 ILE A O 1
ATOM 605 N N . CYS A 1 85 ? 3.509 -6.734 -2.167 1.00 90.19 85 CYS A N 1
ATOM 606 C CA . CYS A 1 85 ? 3.212 -5.325 -1.982 1.00 90.19 85 CYS A CA 1
ATOM 607 C C . CYS A 1 85 ? 3.415 -4.907 -0.524 1.00 90.19 85 CYS A C 1
ATOM 609 O O . CYS A 1 85 ? 2.820 -5.482 0.384 1.00 90.19 85 CYS A O 1
ATOM 611 N N . THR A 1 86 ? 4.221 -3.873 -0.305 1.00 91.00 86 THR A N 1
ATOM 612 C CA . THR A 1 86 ? 4.474 -3.289 1.020 1.00 91.00 86 THR A CA 1
ATOM 613 C C . THR A 1 86 ? 3.752 -1.957 1.197 1.00 91.00 86 THR A C 1
ATOM 615 O O . THR A 1 86 ? 3.560 -1.506 2.326 1.00 91.00 86 THR A O 1
ATOM 618 N N . ARG A 1 87 ? 3.324 -1.318 0.094 1.00 90.50 87 ARG A N 1
ATOM 619 C CA . ARG A 1 87 ? 2.604 -0.041 0.123 1.00 90.50 87 ARG A CA 1
ATOM 620 C C . ARG A 1 87 ? 1.621 0.114 -1.034 1.00 90.50 87 ARG A C 1
ATOM 622 O O . ARG A 1 87 ? 2.021 0.201 -2.196 1.00 90.50 87 ARG A O 1
ATOM 629 N N . MET A 1 88 ? 0.351 0.301 -0.695 1.00 91.19 88 MET A N 1
ATOM 630 C CA . MET A 1 88 ? -0.693 0.720 -1.635 1.00 91.19 88 MET A CA 1
ATOM 631 C C . MET A 1 88 ? -0.782 2.249 -1.710 1.00 91.19 88 MET A C 1
ATOM 633 O O . MET A 1 88 ? -0.514 2.950 -0.732 1.00 91.19 88 MET A O 1
ATOM 637 N N . GLY A 1 89 ? -1.156 2.778 -2.869 1.00 90.06 89 GLY A N 1
ATOM 638 C CA . GLY A 1 89 ? -1.341 4.210 -3.075 1.00 90.06 89 GLY A CA 1
ATOM 639 C C . GLY A 1 89 ? -2.062 4.512 -4.381 1.00 90.06 89 GLY A C 1
ATOM 640 O O . GLY A 1 89 ? -2.324 3.615 -5.177 1.00 90.06 89 GLY A O 1
ATOM 641 N N . LYS A 1 90 ? -2.383 5.788 -4.609 1.00 89.94 90 LYS A N 1
ATOM 642 C CA . LYS A 1 90 ? -2.970 6.231 -5.877 1.00 89.94 90 LYS A CA 1
ATOM 643 C C . LYS A 1 90 ? -2.038 5.887 -7.042 1.00 89.94 90 LYS A C 1
ATOM 645 O O . LYS A 1 90 ? -0.821 6.035 -6.913 1.00 89.94 90 LYS A O 1
ATOM 650 N N . GLN A 1 91 ? -2.618 5.503 -8.179 1.00 87.62 91 GLN A N 1
ATOM 651 C CA . GLN A 1 91 ? -1.883 5.327 -9.429 1.00 87.62 91 GLN A CA 1
ATOM 652 C C . GLN A 1 91 ? -1.014 6.554 -9.728 1.00 87.62 91 GLN A C 1
ATOM 654 O O . GLN A 1 91 ? -1.509 7.673 -9.891 1.00 87.62 91 GLN A O 1
ATOM 659 N N . VAL A 1 92 ? 0.297 6.332 -9.801 1.00 85.31 92 VAL A N 1
ATOM 660 C CA . VAL A 1 92 ? 1.243 7.358 -10.238 1.00 85.31 92 VAL A CA 1
ATOM 661 C C . VAL A 1 92 ? 1.131 7.560 -11.745 1.00 85.31 92 VAL A C 1
ATOM 663 O O . VAL A 1 92 ? 0.697 6.659 -12.473 1.00 85.31 92 VAL A O 1
ATOM 666 N N . THR A 1 93 ? 1.541 8.733 -12.229 1.00 83.69 93 THR A N 1
ATOM 667 C CA . THR A 1 93 ? 1.598 9.003 -13.667 1.00 83.69 93 THR A CA 1
ATOM 668 C C . THR A 1 93 ? 2.484 7.963 -14.338 1.00 83.69 93 THR A C 1
ATOM 670 O O . THR A 1 93 ? 3.692 7.904 -14.106 1.00 83.69 93 THR A O 1
ATOM 673 N N . LYS A 1 94 ? 1.855 7.129 -15.165 1.00 77.94 94 LYS A N 1
ATOM 674 C CA . LYS A 1 94 ? 2.536 6.118 -15.962 1.00 77.94 94 LYS A CA 1
ATOM 675 C C . LYS A 1 94 ? 3.503 6.831 -16.910 1.00 77.94 94 LYS A C 1
ATOM 677 O O . LYS A 1 94 ? 3.082 7.775 -17.585 1.00 77.94 94 LYS A O 1
ATOM 682 N N . PRO A 1 95 ? 4.782 6.435 -16.965 1.00 75.25 95 PRO A N 1
ATOM 683 C CA . PRO A 1 95 ? 5.703 7.070 -17.893 1.00 75.25 95 PRO A CA 1
ATOM 684 C C . PRO A 1 95 ? 5.281 6.810 -19.343 1.00 75.25 95 PRO A C 1
ATOM 686 O O . PRO A 1 95 ? 4.514 5.890 -19.638 1.00 75.25 95 PRO A O 1
ATOM 689 N N . LYS A 1 96 ? 5.770 7.647 -20.258 1.00 74.81 96 LYS A N 1
ATOM 690 C CA . LYS A 1 96 ? 5.436 7.543 -21.680 1.00 74.81 96 LYS A CA 1
ATOM 691 C C . LYS A 1 96 ? 6.025 6.262 -22.270 1.00 74.81 96 LYS A C 1
ATOM 693 O O . LYS A 1 96 ? 7.221 6.041 -22.114 1.00 74.81 96 LYS A O 1
ATOM 698 N N . SER A 1 97 ? 5.196 5.501 -22.996 1.00 73.12 97 SER A N 1
ATOM 699 C CA . SER A 1 97 ? 5.640 4.322 -23.747 1.00 73.12 97 SER A CA 1
ATOM 700 C C . SER A 1 97 ? 6.763 4.680 -24.727 1.00 73.12 97 SER A C 1
ATOM 702 O O . SER A 1 97 ? 6.589 5.557 -25.577 1.00 73.12 97 SER A O 1
ATOM 704 N N . LEU A 1 98 ? 7.892 3.981 -24.637 1.00 72.81 98 LEU A N 1
ATOM 705 C CA . LEU A 1 98 ? 8.977 4.010 -25.614 1.00 72.81 98 LEU A CA 1
ATOM 706 C C . LEU A 1 98 ? 8.710 3.073 -26.803 1.00 72.81 98 LEU A C 1
ATOM 708 O O . LEU A 1 98 ? 9.445 3.144 -27.782 1.00 72.81 98 LEU A O 1
ATOM 712 N N . ASN A 1 99 ? 7.669 2.227 -26.740 1.00 72.12 99 ASN A N 1
ATOM 713 C CA . ASN A 1 99 ? 7.344 1.204 -27.746 1.00 72.12 99 ASN A CA 1
ATOM 714 C C . ASN A 1 99 ? 8.536 0.283 -28.068 1.00 72.12 99 ASN A C 1
ATOM 716 O O . ASN A 1 99 ? 8.806 -0.033 -29.225 1.00 72.12 99 ASN A O 1
ATOM 720 N N . ILE A 1 100 ? 9.280 -0.109 -27.032 1.00 71.50 100 ILE A N 1
ATOM 721 C CA . ILE A 1 100 ? 10.390 -1.056 -27.132 1.00 71.50 100 ILE A CA 1
ATOM 722 C C . ILE A 1 100 ? 10.054 -2.248 -26.248 1.00 71.50 100 ILE A C 1
ATOM 724 O O . ILE A 1 100 ? 9.965 -2.106 -25.029 1.00 71.50 100 ILE A O 1
ATOM 728 N N . ASP A 1 101 ? 9.955 -3.425 -26.851 1.00 72.38 101 ASP A N 1
ATOM 729 C CA . ASP A 1 101 ? 9.842 -4.668 -26.097 1.00 72.38 101 ASP A CA 1
ATOM 730 C C . ASP A 1 101 ? 11.221 -5.072 -25.565 1.00 72.38 101 ASP A C 1
ATOM 732 O O . ASP A 1 101 ? 12.230 -5.011 -26.282 1.00 72.38 101 ASP A O 1
ATOM 736 N N . ARG A 1 102 ? 11.290 -5.492 -24.298 1.00 73.31 102 ARG A N 1
ATOM 737 C CA . ARG A 1 102 ? 12.444 -6.238 -23.784 1.00 73.31 102 ARG A CA 1
ATOM 738 C C . ARG A 1 102 ? 11.982 -7.485 -23.068 1.00 73.31 102 ARG A C 1
ATOM 740 O O . ARG A 1 102 ? 10.930 -7.511 -22.43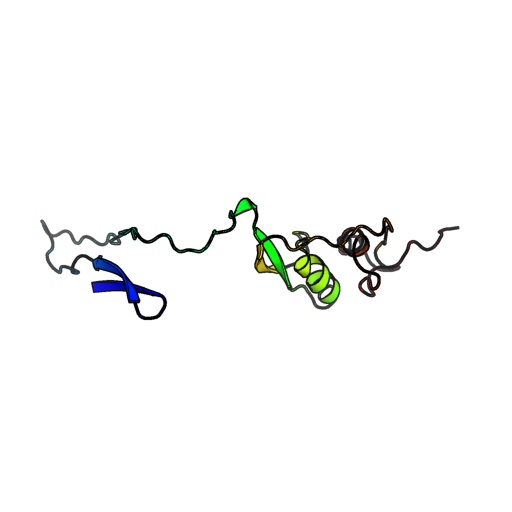8 1.00 73.31 102 ARG A O 1
ATOM 747 N N . TYR A 1 103 ? 12.842 -8.481 -23.151 1.00 77.94 103 TYR A N 1
ATOM 748 C CA . TYR A 1 103 ? 12.614 -9.812 -22.631 1.00 77.94 103 TYR A CA 1
ATOM 749 C C . TYR A 1 103 ? 13.610 -10.092 -21.505 1.00 77.94 103 TYR A C 1
ATOM 751 O O . TYR A 1 103 ? 14.591 -9.345 -21.346 1.00 77.94 103 TYR A O 1
ATOM 759 N N . PRO A 1 104 ? 13.375 -11.152 -20.720 1.00 80.38 104 PRO A N 1
ATOM 760 C CA . PRO A 1 104 ? 14.374 -11.645 -19.789 1.00 80.38 104 PRO A CA 1
ATOM 761 C C . PRO A 1 104 ? 15.716 -11.848 -20.506 1.00 80.38 104 PRO A C 1
ATOM 763 O O . PRO A 1 104 ? 15.765 -12.315 -21.648 1.00 80.38 104 PRO A O 1
ATOM 766 N N . ALA A 1 105 ? 16.815 -11.455 -19.864 1.00 81.50 105 ALA A N 1
ATOM 767 C CA . ALA A 1 105 ? 18.153 -11.708 -20.387 1.00 81.50 105 ALA A CA 1
ATOM 768 C C . ALA A 1 105 ? 18.391 -13.217 -20.604 1.00 81.50 105 ALA A C 1
ATOM 770 O O . ALA A 1 105 ? 17.750 -14.063 -19.979 1.00 81.50 105 ALA A O 1
ATOM 771 N N . ALA A 1 106 ? 19.325 -13.568 -21.494 1.00 80.56 106 ALA A N 1
ATOM 772 C CA . ALA A 1 106 ? 19.636 -14.967 -21.784 1.00 80.56 106 ALA A CA 1
ATOM 773 C C . ALA A 1 106 ? 19.986 -15.741 -20.497 1.00 80.56 106 ALA A C 1
ATOM 775 O O . ALA A 1 106 ? 20.801 -15.284 -19.698 1.00 80.56 106 ALA A O 1
ATOM 776 N N . GLY A 1 107 ? 19.367 -16.911 -20.314 1.00 79.12 107 GLY A N 1
ATOM 777 C CA . GLY A 1 107 ? 19.513 -17.730 -19.104 1.00 79.12 107 GLY A CA 1
ATOM 778 C C . GLY A 1 107 ? 18.499 -17.428 -17.994 1.00 79.12 107 GLY A C 1
ATOM 779 O O . GLY A 1 107 ? 18.511 -18.111 -16.974 1.00 79.12 107 GLY A O 1
ATOM 780 N N . LEU A 1 108 ? 17.611 -16.448 -18.187 1.00 79.06 108 LEU A N 1
ATOM 781 C CA . LEU A 1 108 ? 16.470 -16.180 -17.310 1.00 79.06 108 LEU A CA 1
ATOM 782 C C . LEU A 1 108 ? 15.183 -16.810 -17.872 1.00 79.06 108 LEU A C 1
ATOM 784 O O . LEU A 1 108 ? 15.124 -17.180 -19.043 1.00 79.06 108 LEU A O 1
ATOM 788 N N . ASN A 1 109 ? 14.166 -16.959 -17.022 1.00 78.69 109 ASN A N 1
ATOM 789 C CA . ASN A 1 109 ? 12.899 -17.626 -17.338 1.00 78.69 109 ASN A CA 1
ATOM 790 C C . ASN A 1 109 ? 11.699 -16.663 -17.269 1.00 78.69 109 ASN A C 1
ATOM 792 O O . ASN A 1 109 ? 11.852 -15.475 -16.984 1.00 78.69 109 ASN A O 1
ATOM 796 N N . ASP A 1 110 ? 10.502 -17.200 -17.486 1.00 77.31 110 ASP A N 1
ATOM 797 C CA . ASP A 1 110 ? 9.240 -16.449 -17.575 1.00 77.31 110 ASP A CA 1
ATOM 798 C C . ASP A 1 110 ? 8.860 -15.715 -16.271 1.00 77.31 110 ASP A C 1
ATOM 800 O O . ASP A 1 110 ? 8.064 -14.782 -16.272 1.00 77.31 110 ASP A O 1
ATOM 804 N N . ASN A 1 111 ? 9.515 -16.010 -15.140 1.00 75.25 111 ASN A N 1
ATOM 805 C CA . ASN A 1 111 ? 9.325 -15.233 -13.905 1.00 75.25 111 ASN A CA 1
ATOM 806 C C . ASN A 1 111 ? 9.769 -13.760 -14.050 1.00 75.25 111 ASN A C 1
ATOM 808 O O . ASN A 1 111 ? 9.488 -12.931 -13.182 1.00 75.25 111 ASN A O 1
ATOM 812 N N . TYR A 1 112 ? 10.479 -13.425 -15.130 1.00 75.50 112 TYR A N 1
ATOM 813 C CA . TYR A 1 112 ? 10.895 -12.074 -15.498 1.00 75.50 112 TYR A CA 1
ATOM 814 C C . TYR A 1 112 ? 9.932 -11.395 -16.490 1.00 75.50 112 TYR A C 1
ATOM 816 O O . TYR A 1 112 ? 10.313 -10.402 -17.107 1.00 75.50 112 TYR A O 1
ATOM 824 N N . ASP A 1 113 ? 8.678 -11.845 -16.608 1.00 72.81 113 ASP A N 1
ATOM 825 C CA . ASP A 1 113 ? 7.626 -11.185 -17.407 1.00 72.81 113 ASP A CA 1
ATOM 826 C C . ASP A 1 113 ? 7.422 -9.700 -17.050 1.00 72.81 113 ASP A C 1
ATOM 828 O O . ASP A 1 113 ? 7.019 -8.892 -17.886 1.00 72.81 113 ASP A O 1
ATOM 832 N N . GLY A 1 114 ? 7.806 -9.271 -15.843 1.00 72.19 114 GLY A N 1
ATOM 833 C CA . GLY A 1 114 ? 7.892 -7.848 -15.490 1.00 72.19 114 GLY A CA 1
ATOM 834 C C . GLY A 1 114 ? 8.806 -7.030 -16.419 1.00 72.19 114 GLY A C 1
ATOM 835 O O . GLY A 1 114 ? 8.680 -5.804 -16.474 1.00 72.19 114 GLY A O 1
ATOM 836 N N . CYS A 1 115 ? 9.687 -7.677 -17.192 1.00 75.69 115 CYS A N 1
ATOM 837 C CA . CYS A 1 115 ? 10.502 -7.025 -18.203 1.00 75.69 115 CYS A CA 1
ATOM 838 C C . CYS A 1 115 ? 9.641 -6.337 -19.262 1.00 75.69 115 CYS A C 1
ATOM 840 O O . CYS A 1 115 ? 9.874 -5.154 -19.467 1.00 75.69 115 CYS A O 1
ATOM 842 N N . VAL A 1 116 ? 8.592 -6.957 -19.817 1.00 71.38 116 VAL A N 1
ATOM 843 C CA . VAL A 1 116 ? 7.756 -6.311 -20.857 1.00 71.38 116 VAL A CA 1
ATOM 844 C C . VAL A 1 116 ? 7.002 -5.071 -2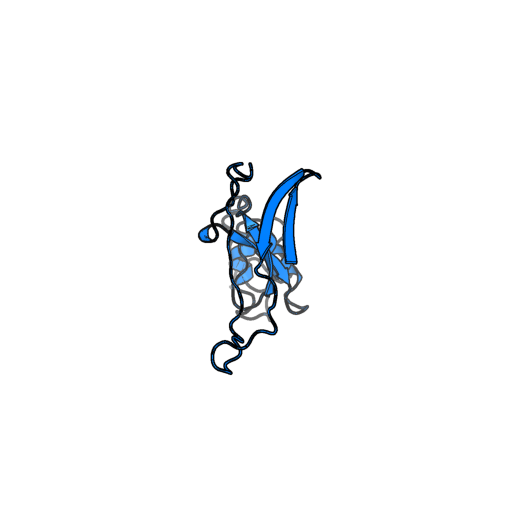0.354 1.00 71.38 116 VAL A C 1
ATOM 846 O O . VAL A 1 116 ? 6.650 -4.186 -21.130 1.00 71.38 116 VAL A O 1
ATOM 849 N N . HIS A 1 117 ? 6.776 -4.973 -19.040 1.00 65.38 117 HIS A N 1
ATOM 850 C CA . HIS A 1 117 ? 6.178 -3.794 -18.407 1.00 65.38 117 HIS A CA 1
ATOM 851 C C . HIS A 1 117 ? 7.220 -2.747 -18.011 1.00 65.38 117 HIS A C 1
ATOM 853 O O . HIS A 1 117 ? 6.957 -1.548 -18.104 1.00 65.38 117 HIS A O 1
ATOM 859 N N . SER A 1 118 ? 8.421 -3.173 -17.607 1.00 61.50 118 SER A N 1
ATOM 860 C CA . SER A 1 118 ? 9.511 -2.257 -17.254 1.00 61.50 118 SER A CA 1
ATOM 861 C C . SER A 1 118 ? 9.996 -1.409 -18.443 1.00 61.50 118 SER A C 1
ATOM 863 O O . SER A 1 118 ? 10.628 -0.366 -18.274 1.00 61.50 118 SER A O 1
ATOM 865 N N . THR A 1 119 ? 9.671 -1.847 -19.659 1.00 56.94 119 THR A N 1
ATOM 866 C CA . THR A 1 119 ? 10.287 -1.415 -20.919 1.00 56.94 119 THR A CA 1
ATOM 867 C C . THR A 1 119 ? 9.513 -0.377 -21.683 1.00 56.94 119 THR A C 1
ATOM 869 O O . THR A 1 119 ? 10.087 0.316 -22.523 1.00 56.94 119 THR A O 1
ATOM 872 N N . ALA A 1 120 ? 8.236 -0.208 -21.361 1.00 53.28 120 ALA A N 1
ATOM 873 C CA . ALA A 1 120 ? 7.483 0.904 -21.893 1.00 53.28 120 ALA A CA 1
ATOM 874 C C . ALA A 1 120 ? 8.044 2.234 -21.361 1.00 53.28 120 ALA A C 1
ATOM 876 O O . ALA A 1 120 ? 7.864 3.252 -21.999 1.00 53.28 120 ALA A O 1
ATOM 877 N N . THR A 1 121 ? 8.756 2.278 -20.234 1.00 54.44 121 THR A N 1
ATOM 878 C CA . THR A 1 121 ? 8.750 3.514 -19.442 1.00 54.44 121 THR A CA 1
ATOM 879 C C . THR A 1 121 ? 10.095 4.106 -19.028 1.00 54.44 121 THR A C 1
ATOM 881 O O . THR A 1 121 ? 10.120 5.274 -18.640 1.00 54.44 121 THR A O 1
ATOM 884 N N . SER A 1 122 ? 11.210 3.369 -19.100 1.00 57.22 122 SER A N 1
ATOM 885 C CA . SER A 1 122 ? 12.527 3.894 -18.699 1.00 57.22 122 SER A CA 1
ATOM 886 C C . SER A 1 122 ? 13.648 3.588 -19.693 1.00 57.22 122 SER A C 1
ATOM 888 O O . SER A 1 122 ? 13.737 2.520 -20.296 1.00 57.22 122 SER A O 1
ATOM 890 N N . VAL A 1 123 ? 14.555 4.559 -19.831 1.00 53.81 123 VAL A N 1
ATOM 891 C CA . VAL A 1 123 ? 15.796 4.443 -20.617 1.00 53.81 123 VAL A CA 1
ATOM 892 C C . VAL A 1 123 ? 16.786 3.472 -19.941 1.00 53.81 123 VAL A C 1
ATOM 894 O O . VAL A 1 123 ? 17.600 2.839 -20.610 1.00 53.81 123 VAL A O 1
ATOM 897 N N . THR A 1 124 ? 16.654 3.284 -18.625 1.00 58.47 124 THR A N 1
ATOM 898 C CA . THR A 1 124 ? 17.382 2.322 -17.786 1.00 58.47 124 THR A CA 1
ATOM 899 C C . THR A 1 124 ? 16.437 1.214 -17.320 1.00 58.47 124 THR A C 1
ATOM 901 O O . THR A 1 124 ? 15.850 1.275 -16.239 1.00 58.47 124 THR A O 1
ATOM 904 N N . ALA A 1 125 ? 16.263 0.196 -18.163 1.00 62.34 125 ALA A N 1
ATOM 905 C CA . ALA A 1 125 ? 15.634 -1.053 -17.742 1.00 62.34 125 ALA A CA 1
ATOM 906 C C . ALA A 1 125 ? 16.531 -1.758 -16.699 1.00 62.34 125 ALA A C 1
ATOM 908 O O . ALA A 1 125 ? 17.758 -1.629 -16.788 1.00 62.34 125 ALA A O 1
ATOM 909 N N . PRO A 1 126 ? 15.963 -2.508 -15.734 1.00 71.12 126 PRO A N 1
ATOM 910 C CA . PRO A 1 126 ? 16.746 -3.356 -14.837 1.00 71.12 126 PRO A CA 1
ATOM 911 C C . PRO A 1 126 ? 17.691 -4.264 -15.631 1.00 71.12 126 PRO A C 1
ATOM 913 O O . PRO A 1 126 ? 17.344 -4.718 -16.720 1.00 71.12 126 PRO A O 1
ATOM 916 N N . THR A 1 127 ? 18.871 -4.564 -15.086 1.00 72.50 127 THR A N 1
ATOM 917 C CA . THR A 1 127 ? 19.904 -5.383 -15.756 1.00 72.50 127 THR A CA 1
ATOM 918 C C . THR A 1 127 ? 19.418 -6.772 -16.176 1.00 72.50 127 THR A C 1
ATOM 920 O O . THR A 1 127 ? 19.967 -7.352 -17.107 1.00 72.50 127 THR A O 1
ATOM 923 N N . ALA A 1 128 ? 18.361 -7.282 -15.541 1.00 76.12 128 ALA A N 1
ATOM 924 C CA . ALA A 1 128 ? 17.697 -8.529 -15.911 1.00 76.12 128 ALA A CA 1
ATOM 925 C C . ALA A 1 128 ? 16.906 -8.463 -17.237 1.00 76.12 128 ALA A C 1
ATOM 927 O O . ALA A 1 128 ? 16.486 -9.503 -17.738 1.00 76.12 128 ALA A O 1
ATOM 928 N N . CYS A 1 129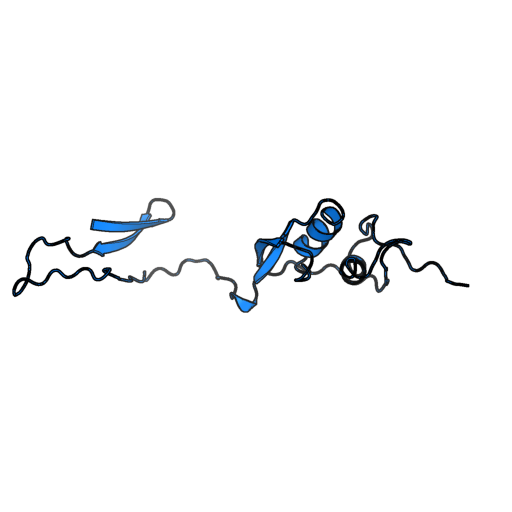 ? 16.700 -7.271 -17.811 1.00 78.50 129 CYS A N 1
ATOM 929 C CA . CYS A 1 129 ? 15.876 -7.057 -18.999 1.00 78.50 129 CYS A CA 1
ATOM 930 C C . CYS A 1 129 ? 16.722 -6.593 -20.193 1.00 78.50 129 CYS A C 1
ATOM 932 O O . CYS A 1 129 ? 17.243 -5.472 -20.235 1.00 78.50 129 CYS A O 1
ATOM 934 N N . ALA A 1 130 ? 16.811 -7.439 -21.216 1.00 75.69 130 ALA A N 1
ATOM 935 C CA . ALA A 1 130 ? 17.609 -7.197 -22.411 1.00 75.69 130 ALA A CA 1
ATOM 936 C C . ALA A 1 130 ? 16.719 -6.871 -23.617 1.00 75.69 130 ALA A C 1
ATOM 938 O O . ALA A 1 130 ? 15.672 -7.488 -23.818 1.00 75.69 130 ALA A O 1
ATOM 939 N N . ARG A 1 131 ? 17.150 -5.921 -24.465 1.00 66.94 131 ARG A N 1
ATOM 940 C CA . ARG A 1 131 ? 16.548 -5.778 -25.805 1.00 66.94 131 ARG A CA 1
ATOM 941 C C . ARG A 1 131 ? 16.626 -7.141 -26.492 1.00 66.94 131 ARG A C 1
ATOM 943 O O . ARG A 1 131 ? 17.656 -7.797 -26.320 1.00 66.94 131 ARG A O 1
ATOM 950 N N . PRO A 1 132 ? 15.610 -7.548 -27.271 1.00 64.38 132 PRO A N 1
ATOM 951 C CA . PRO A 1 132 ? 15.753 -8.726 -28.103 1.00 64.38 132 PRO A CA 1
ATOM 952 C C . PRO A 1 132 ? 17.053 -8.565 -28.891 1.00 64.38 132 PRO A C 1
ATOM 954 O O . PRO A 1 132 ? 17.226 -7.598 -29.645 1.00 64.38 132 PRO A O 1
ATOM 957 N N . SER A 1 133 ? 18.009 -9.468 -28.659 1.00 54.25 133 SER A N 1
ATOM 958 C CA . SER A 1 133 ? 19.039 -9.697 -29.655 1.00 54.25 133 SER A CA 1
ATOM 959 C C . SER A 1 133 ? 18.275 -10.021 -30.931 1.00 54.25 133 SER A C 1
ATOM 961 O O . SER A 1 133 ? 17.282 -10.753 -30.887 1.00 54.25 133 SER A O 1
ATOM 963 N N . ARG A 1 134 ? 18.676 -9.440 -32.066 1.00 46.34 134 ARG A N 1
ATOM 964 C CA . ARG A 1 134 ? 18.269 -10.014 -33.348 1.00 46.34 134 ARG A CA 1
ATOM 965 C C . ARG A 1 134 ? 18.682 -11.485 -33.258 1.00 46.34 134 ARG A C 1
ATOM 967 O O . ARG A 1 134 ? 19.879 -11.766 -33.275 1.00 46.34 134 ARG A O 1
ATOM 974 N N . ARG A 1 135 ? 17.735 -12.399 -33.026 1.00 36.59 135 ARG A N 1
ATOM 975 C CA . ARG A 1 135 ? 17.987 -13.809 -33.308 1.00 36.59 135 ARG A CA 1
ATOM 976 C C . ARG A 1 135 ? 18.293 -13.873 -34.812 1.00 36.59 135 ARG A C 1
ATOM 978 O O . ARG A 1 135 ? 17.707 -13.069 -35.544 1.00 36.59 135 ARG A O 1
ATOM 985 N N . PRO A 1 136 ? 19.263 -14.700 -35.228 1.00 43.16 136 PRO A N 1
ATOM 986 C CA . PRO A 1 136 ? 19.593 -14.863 -36.640 1.00 43.16 136 PRO A CA 1
ATOM 987 C C . PRO A 1 136 ? 18.350 -15.197 -37.468 1.00 43.16 136 PRO A C 1
ATOM 989 O O . PRO A 1 136 ? 17.437 -15.854 -36.913 1.00 43.16 136 PRO A O 1
#

pLDDT: mean 77.79, std 10.9, range [36.59, 91.19]